Protein AF-A0A3B1B598-F1 (afdb_monomer_lite)

Foldseek 3Di:
DDDDDDDDDPVVPVVVVVVVVVVVVVVVVVVVVVVVVVVVVVVVVPDDDDQDQDDDPVLLPDDLVRLVVVLVVLVVQLDDPDDPQCPDPLSVVLVVVCVVDVVSVVVNVVVVVVVVVSVVSNSVSVSSSVNSVVSSVVVVVVPD

pLDDT: mean 78.53, std 14.31, range [37.19, 95.75]

Structure (mmCIF, N/CA/C/O backbone):
data_AF-A0A3B1B598-F1
#
_entry.id   AF-A0A3B1B598-F1
#
loop_
_atom_site.group_PDB
_atom_site.id
_atom_site.type_symbol
_atom_site.label_atom_id
_atom_site.label_alt_id
_atom_site.label_comp_id
_atom_site.label_asym_id
_atom_site.label_entity_id
_atom_site.label_seq_id
_atom_site.pdbx_PDB_ins_code
_atom_site.Cartn_x
_atom_site.Cartn_y
_atom_site.Cartn_z
_atom_site.occupancy
_atom_site.B_iso_or_equiv
_atom_site.auth_seq_id
_atom_site.auth_comp_id
_atom_site.auth_asym_id
_atom_site.auth_atom_id
_atom_site.pdbx_PDB_model_num
ATOM 1 N N . MET A 1 1 ? 48.169 8.056 63.807 1.00 37.19 1 MET A N 1
ATOM 2 C CA . MET A 1 1 ? 47.099 8.113 62.787 1.00 37.19 1 MET A CA 1
ATOM 3 C C . MET A 1 1 ? 47.224 9.439 62.049 1.00 37.19 1 MET A C 1
ATOM 5 O O . MET A 1 1 ? 47.013 10.470 62.668 1.00 37.19 1 MET A O 1
ATOM 9 N N . ILE A 1 2 ? 47.673 9.434 60.790 1.00 39.16 2 ILE A N 1
ATOM 10 C CA . ILE A 1 2 ? 47.915 10.657 60.002 1.00 39.16 2 ILE A CA 1
ATOM 11 C C . ILE A 1 2 ? 46.799 10.778 58.962 1.00 39.16 2 ILE A C 1
ATOM 13 O O . ILE A 1 2 ? 46.698 9.948 58.063 1.00 39.16 2 ILE A O 1
ATOM 17 N N . SER A 1 3 ? 45.962 11.804 59.116 1.00 40.34 3 SER A N 1
ATOM 18 C CA . SER A 1 3 ? 44.937 12.210 58.152 1.00 40.34 3 SER A CA 1
ATOM 19 C C . SER A 1 3 ? 45.586 13.035 57.038 1.00 40.34 3 SER A C 1
ATOM 21 O O . SER A 1 3 ? 46.303 13.995 57.326 1.00 40.34 3 SER A O 1
ATOM 23 N N . LYS A 1 4 ? 45.360 12.669 55.771 1.00 46.03 4 LYS A N 1
ATOM 24 C CA . LYS A 1 4 ? 45.721 13.490 54.608 1.00 46.03 4 LYS A CA 1
ATOM 25 C C . LYS A 1 4 ? 44.446 13.940 53.906 1.00 46.03 4 LYS A C 1
ATOM 27 O O . LYS A 1 4 ? 43.698 13.123 53.381 1.00 46.03 4 LYS A O 1
ATOM 32 N N . THR A 1 5 ? 44.225 15.247 53.891 1.00 50.88 5 THR A N 1
ATOM 33 C CA . THR A 1 5 ? 43.180 15.913 53.116 1.00 50.88 5 THR A CA 1
ATOM 34 C C . THR A 1 5 ? 43.671 16.154 51.688 1.00 50.88 5 THR A C 1
ATOM 36 O O . THR A 1 5 ? 44.713 16.770 51.465 1.00 50.88 5 THR A O 1
ATOM 39 N N . VAL A 1 6 ? 42.919 15.653 50.707 1.00 53.41 6 VAL A N 1
ATOM 40 C CA . VAL A 1 6 ? 43.158 15.876 49.274 1.00 53.41 6 VAL A CA 1
ATOM 41 C C . VAL A 1 6 ? 42.349 17.098 48.839 1.00 53.41 6 VAL A C 1
ATOM 43 O O . VAL A 1 6 ? 41.123 17.091 48.910 1.00 53.41 6 VAL A O 1
ATOM 46 N N . LYS A 1 7 ? 43.031 18.163 48.403 1.00 48.75 7 LYS A N 1
ATOM 47 C CA . LYS A 1 7 ? 42.406 19.323 47.751 1.00 48.75 7 LYS A CA 1
ATOM 48 C C . LYS A 1 7 ? 42.215 19.005 46.267 1.00 48.75 7 LYS A C 1
ATOM 50 O O . LYS A 1 7 ? 43.194 18.927 45.530 1.00 48.75 7 LYS A O 1
ATOM 55 N N . ILE A 1 8 ? 40.969 18.823 45.838 1.00 55.75 8 ILE A N 1
ATOM 56 C CA . ILE A 1 8 ? 40.613 18.662 44.423 1.00 55.75 8 ILE A CA 1
ATOM 57 C C . ILE A 1 8 ? 40.487 20.061 43.806 1.00 55.75 8 ILE A C 1
ATOM 59 O O . ILE A 1 8 ? 39.700 20.888 44.264 1.00 55.75 8 ILE A O 1
ATOM 63 N N . SER A 1 9 ? 41.317 20.334 42.798 1.00 44.34 9 SER A N 1
ATOM 64 C CA . SER A 1 9 ? 41.372 21.606 42.075 1.00 44.34 9 SER A CA 1
ATOM 65 C C . SER A 1 9 ? 40.139 21.785 41.185 1.00 44.34 9 SER A C 1
ATOM 67 O O . SER A 1 9 ? 39.934 21.035 40.233 1.00 44.34 9 SER A O 1
ATOM 69 N N . VAL A 1 10 ? 39.336 22.809 41.480 1.00 54.94 10 VAL A N 1
ATOM 70 C CA . VAL A 1 10 ? 38.057 23.146 40.817 1.00 54.94 10 VAL A CA 1
ATOM 71 C C . VAL A 1 10 ? 38.240 23.621 39.362 1.00 54.94 10 VAL A C 1
ATOM 73 O O . VAL A 1 10 ? 37.299 23.617 38.574 1.00 54.94 10 VAL A O 1
ATOM 76 N N . THR A 1 11 ? 39.461 23.965 38.950 1.00 53.28 11 THR A N 1
ATOM 77 C CA . THR A 1 11 ? 39.759 24.494 37.607 1.00 53.28 11 THR A CA 1
ATOM 78 C C . THR A 1 11 ? 39.679 23.463 36.476 1.00 53.28 11 THR A C 1
ATOM 80 O O . THR A 1 11 ? 39.551 23.852 35.319 1.00 53.28 11 THR A O 1
ATOM 83 N N . GLY A 1 12 ? 39.691 22.159 36.777 1.00 45.94 12 GLY A N 1
ATOM 84 C CA . GLY A 1 12 ? 39.568 21.103 35.762 1.00 45.94 12 GLY A CA 1
ATOM 85 C C . GLY A 1 12 ? 38.143 20.877 35.239 1.00 45.94 12 GLY A C 1
ATOM 86 O O . GLY A 1 12 ? 37.970 20.303 34.168 1.00 45.94 12 GLY A O 1
ATOM 87 N N . LEU A 1 13 ? 37.115 21.338 35.962 1.00 51.06 13 LEU A N 1
ATOM 88 C CA . LEU A 1 13 ? 35.717 21.024 35.640 1.00 51.06 13 LEU A CA 1
ATOM 89 C C . LEU A 1 13 ? 35.106 21.967 34.584 1.00 51.06 13 LEU A C 1
ATOM 91 O O . LEU A 1 13 ? 34.120 21.618 33.942 1.00 51.06 13 LEU A O 1
ATOM 95 N N . ALA A 1 14 ? 35.705 23.142 34.363 1.00 49.12 14 ALA A N 1
ATOM 96 C CA . ALA A 1 14 ? 35.176 24.151 33.443 1.00 49.12 14 ALA A CA 1
ATOM 97 C C . ALA A 1 14 ? 35.463 23.847 31.959 1.00 49.12 14 ALA A C 1
ATOM 99 O O . ALA A 1 14 ? 34.634 24.154 31.105 1.00 49.12 14 ALA A O 1
ATOM 100 N N . LEU A 1 15 ? 36.588 23.197 31.631 1.00 51.94 15 LEU A N 1
ATOM 101 C CA . LEU A 1 15 ? 36.930 22.894 30.231 1.00 51.94 15 LEU A CA 1
ATOM 102 C C . LEU A 1 15 ? 36.096 21.755 29.622 1.00 51.94 15 LEU A C 1
ATOM 104 O O . LEU A 1 15 ? 35.919 21.726 28.408 1.00 51.94 15 LEU A O 1
ATOM 108 N N . CYS A 1 16 ? 35.527 20.857 30.434 1.00 53.12 16 CYS A N 1
ATOM 109 C CA . CYS A 1 16 ? 34.638 19.808 29.918 1.00 53.12 16 CYS A CA 1
ATOM 110 C C . CYS A 1 16 ? 33.245 20.334 29.530 1.00 53.12 16 CYS A C 1
ATOM 112 O O . CYS A 1 16 ? 32.594 19.744 28.673 1.00 53.12 16 CYS A O 1
ATOM 114 N N . LEU A 1 17 ? 32.785 21.445 30.119 1.00 53.03 17 LEU A N 1
ATOM 115 C CA . LEU A 1 17 ? 31.441 21.983 29.865 1.00 53.03 17 LEU A CA 1
ATOM 116 C C . LEU A 1 17 ? 31.344 22.797 28.564 1.00 53.03 17 LEU A C 1
ATOM 118 O O . LEU A 1 17 ? 30.263 22.907 27.998 1.00 53.03 17 LEU A O 1
ATOM 122 N N . ALA A 1 18 ? 32.452 23.342 28.053 1.00 54.03 18 ALA A N 1
ATOM 123 C CA . ALA A 1 18 ? 32.437 24.097 26.796 1.00 54.03 18 ALA A CA 1
ATOM 124 C C . ALA A 1 18 ? 32.311 23.185 25.558 1.00 54.03 18 ALA A C 1
ATOM 126 O O . ALA A 1 18 ? 31.650 23.549 24.586 1.00 54.03 18 ALA A O 1
ATOM 127 N N . GLY A 1 19 ? 32.898 21.982 25.602 1.00 53.84 19 GLY A N 1
ATOM 128 C CA . GLY A 1 19 ? 32.854 21.029 24.486 1.00 53.84 19 GLY A CA 1
ATOM 129 C C . GLY A 1 19 ? 31.482 20.380 24.268 1.00 53.84 19 GLY A C 1
ATOM 130 O O . GLY A 1 19 ? 31.132 20.046 23.137 1.00 53.84 19 GLY A O 1
ATOM 131 N N . THR A 1 20 ? 30.669 20.231 25.318 1.00 54.53 20 THR A N 1
ATOM 132 C CA . THR A 1 20 ? 29.335 19.615 25.207 1.00 54.53 20 THR A CA 1
ATOM 133 C C . THR A 1 20 ? 28.300 20.545 24.573 1.00 54.53 20 THR A C 1
ATOM 135 O O . THR A 1 20 ? 27.388 20.064 23.902 1.00 54.53 20 THR A O 1
ATOM 138 N N . LEU A 1 21 ? 28.448 21.866 24.718 1.00 54.34 21 LEU A N 1
ATOM 139 C CA . LEU A 1 21 ? 27.510 22.835 24.141 1.00 54.34 21 LEU A CA 1
ATOM 140 C C . LEU A 1 21 ? 27.602 22.884 22.608 1.00 54.34 21 LEU A C 1
ATOM 142 O O . LEU A 1 21 ? 26.575 22.875 2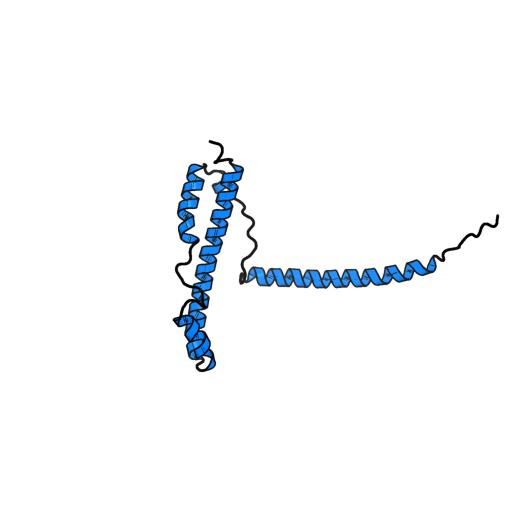1.934 1.00 54.34 21 LEU A O 1
ATOM 146 N N . GLN A 1 22 ? 28.815 22.841 22.046 1.00 57.88 22 GLN A N 1
ATOM 147 C CA . GLN A 1 22 ? 29.005 22.807 20.588 1.00 57.88 22 GLN A CA 1
ATOM 148 C C . GLN A 1 22 ? 28.570 21.474 19.963 1.00 57.88 22 GLN A C 1
ATOM 150 O O . GLN A 1 22 ? 28.043 21.459 18.850 1.00 57.88 22 GLN A O 1
ATOM 155 N N . ALA A 1 23 ? 28.731 20.358 20.682 1.00 58.97 23 ALA A N 1
ATOM 156 C CA . ALA A 1 23 ? 28.235 19.061 20.230 1.00 58.97 23 ALA A CA 1
ATOM 157 C C . ALA A 1 23 ? 26.695 19.012 20.186 1.00 58.97 23 ALA A C 1
ATOM 159 O O . ALA A 1 23 ? 26.133 18.438 19.256 1.00 58.97 23 ALA A O 1
ATOM 160 N N . SER A 1 24 ? 26.015 19.649 21.147 1.00 65.62 24 SER A N 1
ATOM 161 C CA . SER A 1 24 ? 24.548 19.686 21.217 1.00 65.62 24 SER A CA 1
ATOM 162 C C . SER A 1 24 ? 23.908 20.508 20.097 1.00 65.62 24 SER A C 1
ATOM 164 O O . SER A 1 24 ? 22.851 20.137 19.598 1.00 65.62 24 SER A O 1
ATOM 166 N N . GLU A 1 25 ? 24.515 21.625 19.692 1.00 69.19 25 GLU A N 1
ATOM 167 C CA . GLU A 1 25 ? 23.962 22.460 18.615 1.00 69.19 25 GLU A CA 1
ATOM 168 C C . GLU A 1 25 ? 24.124 21.787 17.239 1.00 69.19 25 GLU A C 1
ATOM 170 O O . GLU A 1 25 ? 23.253 21.879 16.371 1.00 69.19 25 GLU A O 1
ATOM 175 N N . TYR A 1 26 ? 25.229 21.060 17.042 1.00 67.62 26 TYR A N 1
ATOM 176 C CA . TYR A 1 26 ? 25.4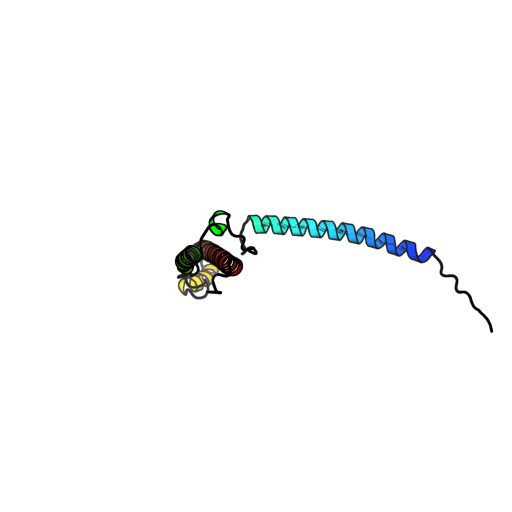78 20.320 15.807 1.00 67.62 26 TYR A CA 1
ATOM 177 C C . TYR A 1 26 ? 24.518 19.134 15.642 1.00 67.62 26 TYR A C 1
ATOM 179 O O . TYR A 1 26 ? 23.966 18.937 14.559 1.00 67.62 26 TYR A O 1
ATOM 187 N N . THR A 1 27 ? 24.252 18.375 16.710 1.00 72.56 27 THR A N 1
ATOM 188 C CA . THR A 1 27 ? 23.283 17.266 16.658 1.00 72.56 27 THR A CA 1
ATOM 189 C C . THR A 1 27 ? 21.862 17.761 16.394 1.00 72.56 27 THR A C 1
ATOM 191 O O . THR A 1 27 ? 21.117 17.113 15.657 1.00 72.56 27 THR A O 1
ATOM 194 N N . GLN A 1 28 ? 21.499 18.939 16.905 1.00 76.88 28 GLN A N 1
ATOM 195 C CA . GLN A 1 28 ? 20.197 19.551 16.643 1.00 76.88 28 GLN A CA 1
ATOM 196 C C . GLN A 1 28 ? 20.019 19.916 15.160 1.00 76.88 28 GLN A C 1
ATOM 198 O O . GLN A 1 28 ? 19.031 19.537 14.543 1.00 76.88 28 GLN A O 1
ATOM 203 N N . LYS A 1 29 ? 21.028 20.526 14.527 1.00 79.81 29 LYS A N 1
ATOM 204 C CA . LYS A 1 29 ? 20.963 20.848 13.087 1.00 79.81 29 LYS A CA 1
ATOM 205 C C . LYS A 1 29 ? 20.882 19.602 12.205 1.00 79.81 29 LYS A C 1
ATOM 207 O O . LYS A 1 29 ? 20.142 19.590 11.226 1.00 79.81 29 LYS A O 1
ATOM 212 N N . VAL A 1 30 ? 21.626 18.546 12.540 1.00 81.50 30 VAL A N 1
ATOM 213 C CA . VAL A 1 30 ? 21.586 17.287 11.777 1.00 81.50 30 VAL A CA 1
ATOM 214 C C . VAL A 1 30 ? 20.227 16.596 11.923 1.00 81.50 30 VAL A C 1
ATOM 216 O O . VAL A 1 30 ? 19.706 16.061 10.944 1.00 81.50 30 VAL A O 1
ATOM 219 N N . THR A 1 31 ? 19.627 16.633 13.116 1.00 83.56 31 THR A N 1
ATOM 220 C CA . THR A 1 31 ? 18.288 16.064 13.337 1.00 83.56 31 THR A CA 1
ATOM 221 C C . THR A 1 31 ? 17.203 16.842 12.601 1.00 83.56 31 THR A C 1
ATOM 223 O O . THR A 1 31 ? 16.384 16.208 11.942 1.00 83.56 31 THR A O 1
ATOM 226 N N . ASP A 1 32 ? 17.243 18.174 12.591 1.00 86.62 32 ASP A N 1
ATOM 227 C CA . ASP A 1 32 ? 16.285 18.988 11.830 1.00 86.62 32 ASP A CA 1
ATOM 228 C C . ASP A 1 32 ? 16.370 18.721 10.318 1.00 86.62 32 ASP A C 1
ATOM 230 O O . ASP A 1 32 ? 15.345 18.541 9.657 1.00 86.62 32 ASP A O 1
ATOM 234 N N . VAL A 1 33 ? 17.585 18.599 9.767 1.00 85.88 33 VAL A N 1
ATOM 235 C CA . VAL A 1 33 ? 17.788 18.240 8.351 1.00 85.88 33 VAL A CA 1
ATOM 236 C C . VAL A 1 33 ? 17.239 16.844 8.048 1.00 85.88 33 VAL A C 1
ATOM 238 O O . VAL A 1 33 ? 16.587 16.657 7.021 1.00 85.88 33 VAL A O 1
ATOM 241 N N . LEU A 1 34 ? 17.454 15.867 8.934 1.00 84.88 34 LEU A N 1
ATOM 242 C CA . LEU A 1 34 ? 16.908 14.515 8.777 1.00 84.88 34 LEU A CA 1
ATOM 243 C C . LEU A 1 34 ? 15.378 14.492 8.859 1.00 84.88 34 LEU A C 1
ATOM 245 O O . LEU A 1 34 ? 14.740 13.810 8.061 1.00 84.88 34 LEU A O 1
ATOM 249 N N . VAL A 1 35 ? 14.781 15.249 9.782 1.00 86.88 35 VAL A N 1
ATOM 250 C CA . VAL A 1 35 ? 13.321 15.371 9.911 1.00 86.88 35 VAL A CA 1
ATOM 251 C C . VAL A 1 35 ? 12.730 16.009 8.657 1.00 86.88 35 VAL A C 1
ATOM 253 O O . VAL A 1 35 ? 11.736 15.513 8.128 1.00 86.88 35 VAL A O 1
ATOM 256 N N . GLN A 1 36 ? 13.364 17.057 8.129 1.00 86.75 36 GLN A N 1
ATOM 257 C CA . GLN A 1 36 ? 12.906 17.721 6.914 1.00 86.75 36 GLN A CA 1
ATOM 258 C C . GLN A 1 36 ? 13.081 16.840 5.669 1.00 86.75 36 GLN A C 1
ATOM 260 O O . GLN A 1 36 ? 12.176 16.782 4.841 1.00 86.75 36 GLN A O 1
ATOM 265 N N . ALA A 1 37 ? 14.189 16.101 5.560 1.00 81.06 37 ALA A N 1
ATOM 266 C CA . ALA A 1 37 ? 14.406 15.130 4.488 1.00 81.06 37 ALA A CA 1
ATOM 267 C C . ALA A 1 37 ? 13.414 13.957 4.556 1.00 81.06 37 ALA A C 1
ATOM 269 O O . ALA A 1 37 ? 12.923 13.501 3.526 1.00 81.06 37 ALA A O 1
ATOM 270 N N . LYS A 1 38 ? 13.065 13.484 5.759 1.00 84.00 38 LYS A N 1
ATOM 271 C CA . LYS A 1 38 ? 12.009 12.481 5.919 1.00 84.00 38 LYS A CA 1
ATOM 272 C C . LYS A 1 38 ? 10.659 13.046 5.479 1.00 84.00 38 LYS A C 1
ATOM 274 O O . LYS A 1 38 ? 9.964 12.394 4.714 1.00 84.00 38 LYS A O 1
ATOM 279 N N . ALA A 1 39 ? 10.313 14.262 5.901 1.00 79.88 39 ALA A N 1
ATOM 280 C CA . ALA A 1 39 ? 9.044 14.891 5.544 1.00 79.88 39 ALA A CA 1
ATOM 281 C C . ALA A 1 39 ? 8.888 15.087 4.027 1.00 79.88 39 ALA A C 1
ATOM 283 O O . ALA A 1 39 ? 7.800 14.878 3.496 1.00 79.88 39 ALA A O 1
ATOM 284 N N . THR A 1 40 ? 9.960 15.443 3.310 1.00 79.38 40 THR A N 1
ATOM 285 C CA . THR A 1 40 ? 9.914 15.548 1.845 1.00 79.38 40 THR A CA 1
ATOM 286 C C . THR A 1 40 ? 9.771 14.184 1.177 1.00 79.38 40 THR A C 1
ATOM 288 O O . THR A 1 40 ? 8.966 14.054 0.262 1.00 79.38 40 THR A O 1
ATOM 291 N N . VAL A 1 41 ? 10.481 13.153 1.643 1.00 76.19 41 VAL A N 1
ATOM 292 C CA . VAL A 1 41 ? 10.341 11.781 1.117 1.00 76.19 41 VAL A CA 1
ATOM 293 C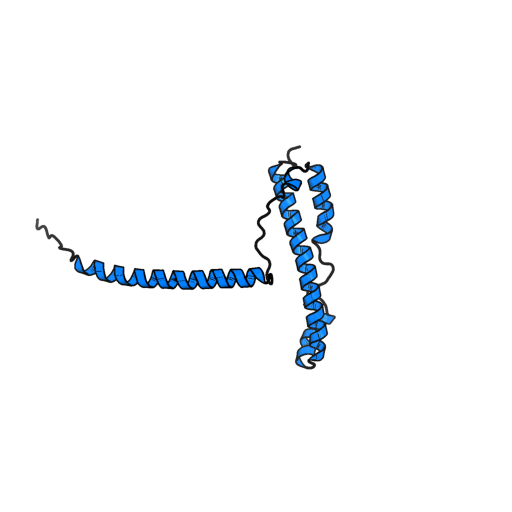 C . VAL A 1 41 ? 8.948 11.210 1.399 1.00 76.19 41 VAL A C 1
ATOM 295 O O . VAL A 1 41 ? 8.339 10.616 0.509 1.00 76.19 41 VAL A O 1
ATOM 298 N N . ASP A 1 42 ? 8.416 11.434 2.600 1.00 75.75 42 ASP A N 1
ATOM 299 C CA . ASP A 1 42 ? 7.064 11.029 2.984 1.00 75.75 42 ASP A CA 1
ATOM 300 C C . ASP A 1 42 ? 6.009 11.737 2.123 1.00 75.75 42 ASP A C 1
ATOM 302 O O . ASP A 1 42 ? 5.052 11.101 1.690 1.00 75.75 42 ASP A O 1
ATOM 306 N N . ALA A 1 43 ? 6.205 13.027 1.822 1.00 71.88 43 ALA A N 1
ATOM 307 C CA . ALA A 1 43 ? 5.308 13.800 0.965 1.00 71.88 43 ALA A CA 1
ATOM 308 C C . ALA A 1 43 ? 5.274 13.294 -0.487 1.00 71.88 43 ALA A C 1
ATOM 310 O O . ALA A 1 43 ? 4.259 13.455 -1.160 1.00 71.88 43 ALA A O 1
ATOM 311 N N . ILE A 1 44 ? 6.357 12.674 -0.968 1.00 73.06 44 ILE A N 1
ATOM 312 C CA . ILE A 1 44 ? 6.401 12.055 -2.302 1.00 73.06 44 ILE A CA 1
ATOM 313 C C . ILE A 1 44 ? 5.756 10.654 -2.276 1.00 73.06 44 ILE A C 1
ATOM 315 O O . ILE A 1 44 ? 5.393 10.126 -3.322 1.00 73.06 44 ILE A O 1
ATOM 319 N N . GLY A 1 45 ? 5.563 10.049 -1.096 1.00 66.88 45 GLY A N 1
ATOM 320 C CA . GLY A 1 45 ? 4.803 8.803 -0.949 1.00 66.88 45 GLY A CA 1
ATOM 321 C C . GLY A 1 45 ? 5.453 7.584 -1.610 1.00 66.88 45 GLY A C 1
ATOM 322 O O . GLY A 1 45 ? 4.759 6.635 -1.957 1.00 66.88 45 GLY A O 1
ATOM 323 N N . ILE A 1 46 ? 6.778 7.604 -1.799 1.00 68.75 46 ILE A N 1
ATOM 324 C CA . ILE A 1 46 ? 7.507 6.531 -2.503 1.00 68.75 46 ILE A CA 1
ATOM 325 C C . ILE A 1 46 ? 7.509 5.228 -1.690 1.00 68.75 46 ILE A C 1
ATOM 327 O O . ILE A 1 46 ? 7.506 4.138 -2.253 1.00 68.75 46 ILE A O 1
ATOM 331 N N . TYR A 1 47 ? 7.513 5.338 -0.361 1.00 72.94 47 TYR A N 1
ATOM 332 C CA . TYR A 1 47 ? 7.591 4.202 0.554 1.00 72.94 47 TYR A CA 1
ATOM 333 C C . TYR A 1 47 ? 6.335 4.088 1.412 1.00 72.94 47 TYR A C 1
ATOM 335 O O . TYR A 1 47 ? 5.722 5.100 1.769 1.00 72.94 47 TYR A O 1
ATOM 343 N N . ARG A 1 48 ? 6.002 2.849 1.803 1.00 74.56 48 ARG A N 1
ATOM 344 C CA . ARG A 1 48 ? 4.933 2.575 2.769 1.00 74.56 48 ARG A CA 1
ATOM 345 C C . ARG A 1 48 ? 5.207 3.349 4.056 1.00 74.56 48 ARG A C 1
ATOM 347 O O . ARG A 1 48 ? 6.254 3.182 4.683 1.00 74.56 48 ARG A O 1
ATOM 354 N N . GLN A 1 49 ? 4.250 4.180 4.445 1.00 76.94 49 GLN A N 1
ATOM 355 C CA . GLN A 1 49 ? 4.294 4.879 5.720 1.00 76.94 49 GLN A CA 1
ATOM 356 C C . GLN A 1 49 ? 3.754 3.974 6.831 1.00 76.94 49 GLN A C 1
ATOM 358 O O . GLN A 1 49 ? 2.870 3.155 6.573 1.00 76.94 49 GLN A O 1
ATOM 363 N N . PRO A 1 50 ? 4.245 4.114 8.073 1.00 75.12 50 PRO A N 1
ATOM 364 C CA . PRO A 1 50 ? 3.628 3.452 9.210 1.00 75.12 50 PRO A CA 1
ATOM 365 C C . PRO A 1 50 ? 2.178 3.927 9.352 1.00 75.12 50 PRO A C 1
ATOM 367 O O . PRO A 1 50 ? 1.928 5.100 9.637 1.00 75.12 50 PRO A O 1
ATOM 370 N N . HIS A 1 51 ? 1.221 3.020 9.165 1.00 78.81 51 HIS A N 1
ATOM 371 C CA . HIS A 1 51 ? -0.187 3.304 9.409 1.00 78.81 51 HIS A CA 1
ATOM 372 C C . HIS A 1 51 ? -0.506 3.079 10.883 1.00 78.81 51 HIS A C 1
ATOM 374 O O . HIS A 1 51 ? -0.206 2.030 11.451 1.00 78.81 51 HIS A O 1
ATOM 380 N N . VAL A 1 52 ? -1.123 4.072 11.524 1.00 79.50 52 VAL A N 1
ATOM 381 C CA . VAL A 1 52 ? -1.685 3.898 12.865 1.00 79.50 52 VAL A CA 1
ATOM 382 C C . VAL A 1 52 ? -3.189 3.712 12.692 1.00 79.50 52 VAL A C 1
ATOM 384 O O . VAL A 1 52 ? -3.879 4.704 12.437 1.00 79.50 52 VAL A O 1
ATOM 387 N N . PRO A 1 53 ? -3.722 2.485 12.850 1.00 76.06 53 PRO A N 1
ATOM 388 C CA . PRO A 1 53 ? -5.135 2.214 12.636 1.00 76.06 53 PRO A CA 1
ATOM 389 C C . PRO A 1 53 ? -5.971 3.046 13.604 1.00 76.06 53 PRO A C 1
ATOM 391 O O . PRO A 1 53 ? -5.991 2.794 14.814 1.00 76.06 53 PRO A O 1
ATOM 394 N N . ARG A 1 54 ? -6.639 4.065 13.061 1.00 78.19 54 ARG A N 1
ATOM 395 C CA . ARG A 1 54 ? -7.577 4.938 13.765 1.00 78.19 54 ARG A CA 1
ATOM 396 C C . ARG A 1 54 ? -8.909 4.856 13.034 1.00 78.19 54 ARG A C 1
ATOM 398 O O . ARG A 1 54 ? -9.008 5.262 11.881 1.00 78.19 54 ARG A O 1
ATOM 405 N N . GLY A 1 55 ? -9.921 4.319 13.711 1.00 76.81 55 GLY A N 1
ATOM 406 C CA . GLY A 1 55 ? -11.272 4.237 13.162 1.00 76.81 55 GLY A CA 1
ATOM 407 C C . GLY A 1 55 ? -11.833 5.623 12.865 1.00 76.81 55 GLY A C 1
ATOM 408 O O . GLY A 1 55 ? -11.697 6.538 13.684 1.00 76.81 55 GLY A O 1
ATOM 409 N N . ALA A 1 56 ? -12.486 5.783 11.713 1.00 83.81 56 ALA A N 1
ATOM 410 C CA . ALA A 1 56 ? -13.260 6.987 11.452 1.00 83.81 56 ALA A CA 1
ATOM 411 C C . ALA A 1 56 ? -14.457 7.045 12.416 1.00 83.81 56 ALA A C 1
ATOM 413 O O . ALA A 1 56 ? -14.936 6.017 12.900 1.00 83.81 56 ALA A O 1
ATOM 414 N N . ALA A 1 57 ? -15.001 8.241 12.662 1.00 82.69 57 ALA A N 1
ATOM 415 C CA . ALA A 1 57 ? -16.195 8.398 13.501 1.00 82.69 57 ALA A CA 1
ATOM 416 C C . ALA A 1 57 ? -17.367 7.515 13.021 1.00 82.69 57 ALA A C 1
ATOM 418 O O . ALA A 1 57 ? -18.083 6.936 13.836 1.00 82.69 57 ALA A O 1
ATOM 419 N N . ALA A 1 58 ? -17.498 7.343 11.702 1.00 86.00 58 ALA A N 1
ATOM 420 C CA . ALA A 1 58 ? -18.480 6.453 11.090 1.00 86.00 58 ALA A CA 1
ATOM 421 C C . ALA A 1 58 ? -18.254 4.970 11.442 1.00 86.00 58 ALA A C 1
ATOM 423 O O . ALA A 1 58 ? -19.216 4.235 11.637 1.00 86.00 58 ALA A O 1
ATOM 424 N N . ASP A 1 59 ? -17.005 4.522 11.576 1.00 88.88 59 ASP A N 1
ATOM 425 C CA . ASP A 1 59 ? -16.685 3.122 11.889 1.00 88.88 59 ASP A CA 1
ATOM 426 C C . ASP A 1 59 ? -16.932 2.798 13.360 1.00 88.88 59 ASP A C 1
ATOM 428 O O . ASP A 1 59 ? -17.369 1.701 13.722 1.00 88.88 59 ASP A O 1
ATOM 432 N N . ASN A 1 60 ? -16.728 3.795 14.219 1.00 88.81 60 ASN A N 1
ATOM 433 C CA . ASN A 1 60 ? -17.054 3.695 15.634 1.00 88.81 60 ASN A CA 1
ATOM 434 C C . ASN A 1 60 ? -18.564 3.532 15.862 1.00 88.81 60 ASN A C 1
ATOM 436 O O . ASN A 1 60 ? -18.951 2.889 16.836 1.00 88.81 60 ASN A O 1
ATOM 440 N N . ALA A 1 61 ? -19.415 4.011 14.948 1.00 91.81 61 ALA A N 1
ATOM 441 C CA . ALA A 1 61 ? -20.866 3.831 15.022 1.00 91.81 61 ALA A CA 1
ATOM 442 C C . ALA A 1 61 ? -21.356 2.445 14.546 1.00 91.81 61 ALA A C 1
ATOM 444 O O . ALA A 1 61 ? -22.454 2.036 14.918 1.00 91.81 61 ALA A O 1
ATOM 445 N N . LYS A 1 62 ? -20.556 1.701 13.767 1.00 92.44 62 LYS A N 1
ATOM 446 C CA . LYS A 1 62 ? -20.961 0.407 13.180 1.00 92.44 62 LYS A CA 1
ATOM 447 C C . LYS A 1 62 ? -21.145 -0.686 14.232 1.00 92.44 62 LYS A C 1
ATOM 449 O O . LYS A 1 62 ? -20.383 -0.768 15.198 1.00 92.44 62 LYS A O 1
ATOM 454 N N . ASN A 1 63 ? -22.115 -1.577 14.044 1.00 93.25 63 ASN A N 1
ATOM 455 C CA . ASN A 1 63 ? -22.242 -2.768 14.894 1.00 93.25 63 ASN A CA 1
ATOM 456 C C . ASN A 1 63 ? -21.231 -3.868 14.494 1.00 93.25 63 ASN A C 1
ATOM 458 O O . ASN A 1 63 ? -20.614 -3.813 13.432 1.00 93.25 63 ASN A O 1
ATOM 462 N N . CYS A 1 64 ? -21.050 -4.891 15.341 1.00 93.38 64 CYS A N 1
ATOM 463 C CA . CYS A 1 64 ? -20.095 -5.981 15.075 1.00 93.38 64 CYS A CA 1
ATOM 464 C C . CYS A 1 64 ? -20.351 -6.707 13.743 1.00 93.38 64 CYS A C 1
ATOM 466 O O . CYS A 1 64 ? -19.411 -7.168 13.104 1.00 93.38 64 CYS A O 1
ATOM 468 N N . ARG A 1 65 ? -21.617 -6.803 13.318 1.00 93.56 65 ARG A N 1
ATOM 469 C CA . ARG A 1 65 ? -22.000 -7.472 12.072 1.00 93.56 65 ARG A CA 1
ATOM 470 C C . ARG A 1 65 ? -21.648 -6.623 10.848 1.00 93.56 65 ARG A C 1
ATOM 472 O O . ARG A 1 65 ? -21.141 -7.151 9.872 1.00 93.56 65 ARG A O 1
ATOM 479 N N . GLU A 1 66 ? -21.886 -5.319 10.910 1.00 94.50 66 GLU A N 1
ATOM 480 C CA . GLU A 1 66 ? -21.498 -4.358 9.872 1.00 94.50 66 GLU A CA 1
ATOM 481 C C . GLU A 1 66 ? -19.982 -4.287 9.705 1.00 94.50 66 GLU A C 1
ATOM 483 O O . GLU A 1 66 ? -19.501 -4.303 8.577 1.00 94.50 66 GLU A O 1
ATOM 488 N N . LEU A 1 67 ? -19.232 -4.279 10.814 1.00 93.38 67 LEU A N 1
ATOM 489 C CA . LEU A 1 67 ? -17.767 -4.331 10.782 1.00 93.38 67 LEU A CA 1
ATOM 490 C C . LEU A 1 67 ? -17.260 -5.601 10.087 1.00 93.38 67 LEU A C 1
ATOM 492 O O . LEU A 1 67 ? -16.326 -5.538 9.291 1.00 93.38 67 LEU A O 1
ATOM 496 N N . GLU A 1 68 ? -17.883 -6.748 10.366 1.00 94.12 68 GLU A N 1
ATOM 497 C CA . GLU A 1 68 ? -17.533 -8.018 9.729 1.00 94.12 68 GLU A CA 1
ATOM 498 C C . GLU A 1 68 ? -17.845 -8.011 8.226 1.00 94.12 68 GLU A C 1
ATOM 500 O O . GLU A 1 68 ? -16.990 -8.385 7.426 1.00 94.12 68 GLU A O 1
ATOM 505 N N . TYR A 1 69 ? -19.030 -7.537 7.829 1.00 95.56 69 TYR A N 1
ATOM 506 C CA . TYR A 1 69 ? -19.400 -7.431 6.414 1.00 95.56 69 TYR A CA 1
ATOM 507 C C . TYR A 1 69 ? -18.454 -6.520 5.639 1.00 95.56 69 TYR A C 1
ATOM 509 O O . TYR A 1 69 ? -18.025 -6.851 4.535 1.00 95.56 69 TYR A O 1
ATOM 517 N N . GLU A 1 70 ? -18.099 -5.380 6.220 1.00 94.38 70 GLU A N 1
ATOM 518 C CA . GLU A 1 70 ? -17.176 -4.455 5.586 1.00 94.38 70 GLU A CA 1
ATOM 519 C C . GLU A 1 70 ? -15.771 -5.051 5.466 1.00 94.38 70 GLU A C 1
ATOM 521 O O . GLU A 1 70 ? -15.148 -4.950 4.407 1.00 94.38 70 GLU A O 1
ATOM 526 N N . MET A 1 71 ? -15.294 -5.738 6.507 1.00 93.94 71 MET A N 1
ATOM 527 C CA . MET A 1 71 ? -14.023 -6.457 6.457 1.00 93.94 71 MET A CA 1
ATOM 528 C C . MET A 1 71 ? -14.040 -7.492 5.327 1.00 93.94 71 MET A C 1
ATOM 530 O O . MET A 1 71 ? -13.134 -7.489 4.499 1.00 93.94 71 MET A O 1
ATOM 534 N N . GLN A 1 72 ? -15.096 -8.302 5.219 1.00 95.06 72 GLN A N 1
ATOM 535 C CA . GLN A 1 72 ? -15.251 -9.286 4.142 1.00 95.06 72 GLN A CA 1
ATOM 536 C C . GLN A 1 72 ? -15.294 -8.646 2.751 1.00 95.06 72 GLN A C 1
ATOM 538 O O . GLN A 1 72 ? -14.696 -9.182 1.825 1.00 95.06 72 GLN A O 1
ATOM 543 N N . SER A 1 73 ? -15.932 -7.482 2.599 1.00 95.75 73 SER A N 1
ATOM 544 C CA . SER A 1 73 ? -15.925 -6.748 1.325 1.00 95.75 73 SER A CA 1
ATOM 545 C C . SER A 1 73 ? -14.568 -6.127 0.979 1.00 95.75 73 SER A C 1
ATOM 547 O O . SER A 1 73 ? -14.284 -5.896 -0.193 1.00 95.75 73 SER A O 1
ATOM 549 N N . THR A 1 74 ? -13.719 -5.870 1.980 1.00 93.88 74 THR A N 1
ATOM 550 C CA . THR A 1 74 ? -12.407 -5.234 1.786 1.00 93.88 74 THR A CA 1
ATOM 551 C C . THR A 1 74 ? -11.308 -6.260 1.504 1.00 93.88 74 THR A C 1
ATOM 553 O O . THR A 1 74 ? -10.387 -5.963 0.751 1.00 93.88 74 THR A O 1
ATOM 556 N N . VAL A 1 75 ? -11.410 -7.477 2.052 1.00 93.12 75 VAL A N 1
ATOM 557 C CA . VAL A 1 75 ? -10.409 -8.554 1.898 1.00 93.12 75 VAL A CA 1
ATOM 558 C C . VAL A 1 75 ? -10.035 -8.856 0.437 1.00 93.12 75 VAL A C 1
ATOM 560 O O . VAL A 1 75 ? -8.850 -8.990 0.163 1.00 93.12 75 VAL A O 1
ATOM 563 N N . PRO A 1 76 ? -10.953 -8.912 -0.545 1.00 93.25 76 PRO A N 1
ATOM 564 C CA . PRO A 1 76 ? -10.559 -9.131 -1.939 1.00 93.25 76 PRO A CA 1
ATOM 565 C C . PRO A 1 76 ? -9.591 -8.072 -2.487 1.00 93.25 76 PRO A C 1
ATOM 567 O O . PRO A 1 76 ? -8.795 -8.375 -3.370 1.00 93.25 76 PRO A O 1
ATOM 570 N N . ASN A 1 77 ? -9.625 -6.850 -1.948 1.00 92.12 77 ASN A N 1
ATOM 571 C CA . ASN A 1 77 ? -8.754 -5.757 -2.377 1.00 92.12 77 ASN A CA 1
ATOM 572 C C . ASN A 1 77 ? -7.347 -5.832 -1.764 1.00 92.12 77 ASN A C 1
ATOM 574 O O . ASN A 1 77 ? -6.470 -5.095 -2.209 1.00 92.12 77 ASN A O 1
ATOM 578 N N . THR A 1 78 ? -7.113 -6.703 -0.772 1.00 91.56 78 THR A N 1
ATOM 579 C CA . THR A 1 78 ? -5.786 -6.900 -0.159 1.00 91.56 78 THR A CA 1
ATOM 580 C C . THR A 1 78 ? -4.895 -7.847 -0.957 1.00 91.56 78 THR A C 1
ATOM 582 O O . THR A 1 78 ? -3.765 -8.096 -0.559 1.00 91.56 78 THR A O 1
ATOM 585 N N . TYR A 1 79 ? -5.389 -8.421 -2.054 1.00 88.56 79 TYR A N 1
ATOM 586 C CA . TYR A 1 79 ? -4.616 -9.329 -2.893 1.00 88.56 79 TYR A CA 1
ATOM 587 C C . TYR A 1 79 ? -4.215 -8.641 -4.201 1.00 88.56 79 TYR A C 1
ATOM 589 O O . TYR A 1 79 ? -5.015 -7.944 -4.832 1.00 88.56 79 TYR A O 1
ATOM 597 N N . SER A 1 80 ? -2.963 -8.852 -4.612 1.00 85.62 80 SER A N 1
ATOM 598 C CA . SER A 1 80 ? -2.510 -8.550 -5.968 1.00 85.62 80 SER A CA 1
ATOM 599 C C . SER A 1 80 ? -2.714 -9.779 -6.851 1.00 85.62 80 SER A C 1
ATOM 601 O O . SER A 1 80 ? -2.369 -10.892 -6.456 1.00 85.62 80 SER A O 1
ATOM 603 N N . TYR A 1 81 ? -3.280 -9.582 -8.041 1.00 81.88 81 TYR A N 1
ATOM 604 C CA . TYR A 1 81 ? -3.353 -10.626 -9.071 1.00 81.88 81 TYR A CA 1
ATOM 605 C C . TYR A 1 81 ? -2.122 -10.621 -9.979 1.00 81.88 81 TYR A C 1
ATOM 607 O O . TYR A 1 81 ? -1.927 -11.555 -10.757 1.00 81.88 81 TYR A O 1
ATOM 615 N N . LYS A 1 82 ? -1.312 -9.562 -9.904 1.00 82.38 82 LYS A N 1
ATOM 616 C CA . LYS A 1 82 ? -0.109 -9.410 -10.702 1.00 82.38 82 LYS A CA 1
ATOM 617 C C . LYS A 1 82 ? 1.070 -10.063 -9.974 1.00 82.38 82 LYS A C 1
ATOM 619 O O . LYS A 1 82 ? 1.232 -9.817 -8.777 1.00 82.38 82 LYS A O 1
ATOM 624 N N . PRO A 1 83 ? 1.876 -10.880 -10.670 1.00 81.62 83 PRO A N 1
ATOM 625 C CA . PRO A 1 83 ? 3.143 -11.359 -10.131 1.00 81.62 83 PRO A CA 1
ATOM 626 C C . PRO A 1 83 ? 4.099 -10.188 -9.870 1.00 81.62 83 PRO A C 1
ATOM 628 O O . PRO A 1 83 ? 4.030 -9.155 -10.544 1.00 81.62 83 PRO A O 1
ATOM 631 N N . ASP A 1 84 ? 5.005 -10.367 -8.913 1.00 79.12 84 ASP A N 1
ATOM 632 C CA . ASP A 1 84 ? 6.054 -9.389 -8.638 1.00 79.12 84 ASP A CA 1
ATOM 633 C C . ASP A 1 84 ? 6.949 -9.186 -9.871 1.00 79.12 84 ASP A C 1
ATOM 635 O O . ASP A 1 84 ? 7.064 -10.053 -10.743 1.00 79.12 84 ASP A O 1
ATOM 639 N N . LEU A 1 85 ? 7.632 -8.038 -9.926 1.00 74.88 85 LEU A N 1
ATOM 640 C CA . LEU A 1 85 ? 8.521 -7.633 -11.023 1.00 74.88 85 LEU A CA 1
ATOM 641 C C . LEU A 1 85 ? 9.485 -8.743 -11.495 1.00 74.88 85 LEU A C 1
ATOM 643 O O . LEU A 1 85 ? 9.793 -8.837 -12.684 1.00 74.88 85 LEU A O 1
ATOM 647 N N . TYR A 1 86 ? 9.982 -9.558 -10.562 1.00 71.12 86 TYR A N 1
ATOM 648 C CA . TYR A 1 86 ? 10.949 -10.629 -10.822 1.00 71.12 86 TYR A CA 1
ATOM 649 C C . TYR A 1 86 ? 10.306 -11.976 -11.177 1.00 71.12 86 TYR A C 1
ATOM 651 O O . TYR A 1 86 ? 10.985 -12.828 -11.749 1.00 71.12 86 TYR A O 1
ATOM 659 N N . ASP A 1 87 ? 9.021 -12.150 -10.871 1.00 82.75 87 ASP A N 1
ATOM 660 C CA . ASP A 1 87 ? 8.261 -13.370 -11.151 1.00 82.75 87 ASP A CA 1
ATOM 661 C C . ASP A 1 87 ? 7.559 -13.309 -12.518 1.00 82.75 87 ASP A C 1
ATOM 663 O O . ASP A 1 87 ? 7.183 -14.344 -13.072 1.00 82.75 87 ASP A O 1
ATOM 667 N N . ASP A 1 88 ? 7.412 -12.112 -13.100 1.00 81.62 88 ASP A N 1
ATOM 668 C CA . ASP A 1 88 ? 6.931 -11.937 -14.470 1.00 81.62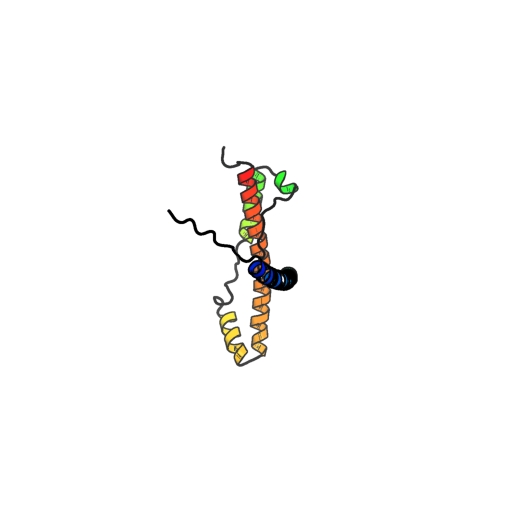 88 ASP A CA 1
ATOM 669 C C . ASP A 1 88 ? 8.076 -12.115 -15.496 1.00 81.62 88 ASP A C 1
ATOM 671 O O . ASP A 1 88 ? 8.993 -11.283 -15.567 1.00 81.62 88 ASP A O 1
ATOM 675 N N . PRO A 1 89 ? 8.030 -13.151 -16.360 1.00 82.25 89 PRO A N 1
ATOM 676 C CA . PRO A 1 89 ? 9.056 -13.370 -17.375 1.00 82.25 89 PRO A CA 1
ATOM 677 C C . PRO A 1 89 ? 9.174 -12.207 -18.370 1.00 82.25 89 PRO A C 1
ATOM 679 O O . PRO A 1 89 ? 10.274 -11.934 -18.853 1.00 82.25 89 PRO A O 1
ATOM 682 N N . ALA A 1 90 ? 8.085 -11.495 -18.678 1.00 80.44 90 ALA A N 1
ATOM 683 C CA . ALA A 1 90 ? 8.124 -10.368 -19.610 1.00 80.44 90 ALA A CA 1
ATOM 684 C C . ALA A 1 90 ? 8.912 -9.186 -19.025 1.00 80.44 90 ALA A C 1
ATOM 686 O O . ALA A 1 90 ? 9.741 -8.568 -19.702 1.00 80.44 90 ALA A O 1
ATOM 687 N N . MET A 1 91 ? 8.698 -8.912 -17.740 1.00 81.00 91 MET A N 1
ATOM 688 C CA . MET A 1 91 ? 9.354 -7.830 -17.009 1.00 81.00 91 MET A CA 1
ATOM 689 C C . MET A 1 91 ? 10.822 -8.157 -16.744 1.00 81.00 91 MET A C 1
ATOM 691 O O . MET A 1 91 ? 11.691 -7.326 -17.028 1.00 81.00 91 MET A O 1
ATOM 695 N N . GLY A 1 92 ? 11.117 -9.391 -16.328 1.00 80.06 92 GLY A N 1
ATOM 696 C CA . GLY A 1 92 ? 12.484 -9.881 -16.165 1.00 80.06 92 GLY A CA 1
ATOM 697 C C . GLY A 1 92 ? 13.309 -9.751 -17.450 1.00 80.06 92 GLY A C 1
ATOM 698 O O . GLY A 1 92 ? 14.431 -9.244 -17.417 1.00 80.06 92 GLY A O 1
ATOM 699 N N . VAL A 1 93 ? 12.744 -10.116 -18.608 1.00 82.31 93 VAL A N 1
ATOM 700 C CA . VAL A 1 93 ? 13.419 -9.943 -19.906 1.00 82.31 93 VAL A CA 1
ATOM 701 C C . VAL A 1 93 ? 13.612 -8.463 -20.242 1.00 82.31 93 VAL A C 1
ATOM 703 O O . VAL A 1 93 ? 14.700 -8.081 -20.672 1.00 82.31 93 VAL A O 1
ATOM 706 N N . SER A 1 94 ? 12.609 -7.608 -20.011 1.00 78.94 94 SER A N 1
ATOM 707 C CA . SER A 1 94 ? 12.716 -6.167 -20.293 1.00 78.94 94 SER A CA 1
ATOM 708 C C . SER A 1 94 ? 13.852 -5.486 -19.518 1.00 78.94 94 SER A C 1
ATOM 710 O O . SER A 1 94 ? 14.545 -4.632 -20.074 1.00 78.94 94 SER A O 1
ATOM 712 N N . PHE A 1 95 ? 14.108 -5.908 -18.275 1.00 80.44 95 PHE A N 1
ATOM 713 C CA . PHE A 1 95 ? 15.207 -5.394 -17.461 1.00 80.44 95 PHE A CA 1
ATOM 714 C C . PHE A 1 95 ? 16.573 -5.699 -18.090 1.00 80.44 95 PHE A C 1
ATOM 716 O O . PHE A 1 95 ? 17.420 -4.810 -18.202 1.00 80.44 95 PHE A O 1
ATOM 723 N N . TRP A 1 96 ? 16.774 -6.933 -18.561 1.00 79.69 96 TRP A N 1
ATOM 724 C CA . TRP A 1 96 ? 18.010 -7.330 -19.237 1.00 79.69 96 TRP A CA 1
ATOM 725 C C . TRP A 1 96 ? 18.152 -6.655 -20.600 1.00 79.69 96 TRP A C 1
ATOM 727 O O . TRP A 1 96 ? 19.195 -6.075 -20.897 1.00 79.69 96 TRP A O 1
ATOM 737 N N . VAL A 1 97 ? 17.096 -6.666 -21.415 1.00 82.00 97 VAL A N 1
ATOM 738 C CA . VAL A 1 97 ? 17.114 -6.085 -22.765 1.00 82.00 97 VAL A CA 1
ATOM 739 C C . VAL A 1 97 ? 17.313 -4.570 -22.721 1.00 82.00 97 VAL A C 1
ATOM 741 O O . VAL A 1 97 ? 17.992 -4.041 -23.597 1.00 82.00 97 VAL A O 1
ATOM 744 N N . ARG A 1 98 ? 16.848 -3.874 -21.672 1.00 79.81 98 ARG A N 1
ATOM 745 C CA . ARG A 1 98 ? 17.097 -2.437 -21.459 1.00 79.81 98 ARG A CA 1
ATOM 746 C C . ARG A 1 98 ? 18.583 -2.070 -21.482 1.00 79.81 98 ARG A C 1
ATOM 748 O O . ARG A 1 98 ? 18.923 -0.962 -21.889 1.00 79.81 98 ARG A O 1
ATOM 755 N N . THR A 1 99 ? 19.466 -2.972 -21.052 1.00 79.81 99 THR A N 1
ATOM 756 C CA . THR A 1 99 ? 20.919 -2.721 -21.066 1.00 79.81 99 THR A CA 1
ATOM 757 C C . THR A 1 99 ? 21.496 -2.637 -22.481 1.00 79.81 99 THR A C 1
ATOM 759 O O . THR A 1 99 ? 22.528 -2.001 -22.679 1.00 79.81 99 THR A O 1
ATOM 762 N N . ILE A 1 100 ? 20.814 -3.237 -23.462 1.00 84.25 100 ILE A N 1
ATOM 763 C CA . ILE A 1 100 ? 21.242 -3.327 -24.862 1.00 84.25 100 ILE A CA 1
ATOM 764 C C . ILE A 1 100 ? 20.407 -2.385 -25.747 1.00 84.25 100 ILE A C 1
ATOM 766 O O . ILE A 1 100 ? 20.946 -1.725 -26.631 1.00 84.25 100 ILE A O 1
ATOM 770 N N . TYR A 1 101 ? 19.102 -2.286 -25.483 1.00 78.56 101 TYR A N 1
ATOM 771 C CA . TYR A 1 101 ? 18.135 -1.489 -26.235 1.00 78.56 101 TYR A CA 1
ATOM 772 C C . TYR A 1 101 ? 17.357 -0.564 -25.297 1.00 78.56 101 TYR A C 1
ATOM 774 O O . TYR A 1 101 ? 16.523 -1.009 -24.508 1.00 78.56 101 TYR A O 1
ATOM 782 N N . SER A 1 102 ? 17.593 0.744 -25.414 1.00 76.81 102 SER A N 1
ATOM 783 C CA . SER A 1 102 ? 16.976 1.758 -24.549 1.00 76.81 102 SER A CA 1
ATOM 784 C C . SER A 1 102 ? 15.447 1.794 -24.642 1.00 76.81 102 SER A C 1
ATOM 786 O O . SER A 1 102 ? 14.793 2.098 -23.649 1.00 76.81 102 SER A O 1
ATOM 788 N N . GLU A 1 103 ? 14.860 1.436 -25.787 1.00 75.31 103 GLU A N 1
ATOM 789 C CA . GLU A 1 103 ? 13.403 1.414 -25.985 1.00 75.31 103 GLU A CA 1
ATOM 790 C C . GLU A 1 103 ? 12.698 0.362 -25.115 1.00 75.31 103 GLU A C 1
ATOM 792 O O . GLU A 1 103 ? 11.584 0.595 -24.645 1.00 75.31 103 GLU A O 1
ATOM 797 N N . ALA A 1 104 ? 13.371 -0.750 -24.792 1.00 73.50 104 ALA A N 1
ATOM 798 C CA . ALA A 1 104 ? 12.841 -1.762 -23.875 1.00 73.50 104 ALA A CA 1
ATOM 799 C C . ALA A 1 104 ? 12.676 -1.230 -22.439 1.00 73.50 104 ALA A C 1
ATOM 801 O O . ALA A 1 104 ? 11.925 -1.804 -21.649 1.00 73.50 104 ALA A O 1
ATOM 802 N N . ALA A 1 105 ? 13.302 -0.090 -22.110 1.00 77.00 105 ALA A N 1
ATOM 803 C CA . ALA A 1 105 ? 13.054 0.601 -20.851 1.00 77.00 105 ALA A CA 1
ATOM 804 C C . ALA A 1 105 ? 11.585 1.007 -20.688 1.00 77.00 105 ALA A C 1
ATOM 806 O O . ALA A 1 105 ? 11.114 1.065 -19.558 1.00 77.00 105 ALA A O 1
ATOM 807 N N . MET A 1 106 ? 10.859 1.277 -21.778 1.00 79.88 106 MET A N 1
ATOM 808 C CA . MET A 1 106 ? 9.456 1.698 -21.709 1.00 79.88 106 MET A CA 1
ATOM 809 C C . MET A 1 106 ? 8.551 0.607 -21.132 1.00 79.88 106 MET A C 1
ATOM 811 O O . MET A 1 106 ? 7.667 0.913 -20.338 1.00 79.88 106 MET A O 1
ATOM 815 N N . ILE A 1 107 ? 8.798 -0.659 -21.483 1.00 80.62 107 ILE A N 1
ATOM 816 C CA . ILE A 1 107 ? 8.033 -1.806 -20.968 1.00 80.62 107 ILE A CA 1
ATOM 817 C C . ILE A 1 107 ? 8.262 -1.945 -19.462 1.00 80.62 107 ILE A C 1
ATOM 819 O O . ILE A 1 107 ? 7.305 -2.039 -18.695 1.00 80.62 107 ILE A O 1
ATOM 823 N N . PHE A 1 108 ? 9.526 -1.867 -19.041 1.00 82.25 108 PHE A N 1
ATOM 824 C CA . PHE A 1 108 ? 9.900 -1.897 -17.631 1.00 82.25 108 PHE A CA 1
ATOM 825 C C . PHE A 1 108 ? 9.252 -0.748 -16.843 1.00 82.25 108 PHE A C 1
ATOM 827 O O . PHE A 1 108 ? 8.638 -0.973 -15.803 1.00 82.25 108 PHE A O 1
ATOM 834 N N . TRP A 1 109 ? 9.346 0.485 -17.357 1.00 81.31 109 TRP A N 1
ATOM 835 C CA . TRP A 1 109 ? 8.749 1.662 -16.723 1.00 81.31 109 TRP A CA 1
ATOM 836 C C . TRP A 1 109 ? 7.232 1.545 -16.599 1.00 81.31 109 TRP A C 1
ATOM 838 O O . TRP A 1 109 ? 6.694 1.824 -15.532 1.00 81.31 109 TRP A O 1
ATOM 848 N N . TYR A 1 110 ? 6.547 1.108 -17.657 1.00 82.81 110 TYR A N 1
ATOM 849 C CA . TYR A 1 110 ? 5.102 0.901 -17.623 1.00 82.81 110 TYR A CA 1
ATOM 850 C C . TYR A 1 110 ? 4.712 -0.103 -16.540 1.00 82.81 110 TYR A C 1
ATOM 852 O O . TYR A 1 110 ? 3.847 0.167 -15.708 1.00 82.81 110 TYR A O 1
ATOM 860 N N . GLY A 1 111 ? 5.393 -1.245 -16.507 1.00 82.94 111 GLY A N 1
ATOM 861 C CA . GLY A 1 111 ? 5.094 -2.269 -15.528 1.00 82.94 111 GLY A CA 1
ATOM 862 C C . GLY A 1 111 ? 5.388 -1.838 -14.087 1.00 82.94 111 GLY A C 1
ATOM 863 O O . GLY A 1 111 ? 4.616 -2.205 -13.203 1.00 82.94 111 GLY A O 1
ATOM 864 N N . ALA A 1 112 ? 6.416 -1.015 -13.855 1.00 82.50 112 ALA A N 1
ATOM 865 C CA . ALA A 1 112 ? 6.703 -0.429 -12.544 1.00 82.50 112 ALA A CA 1
ATOM 866 C C . ALA A 1 112 ? 5.614 0.562 -12.087 1.00 82.50 112 ALA A C 1
ATOM 868 O O . ALA A 1 112 ? 5.251 0.579 -10.913 1.00 82.50 112 ALA A O 1
ATOM 869 N N . VAL A 1 113 ? 5.050 1.361 -13.002 1.00 84.69 113 VAL A N 1
ATOM 870 C CA . VAL A 1 113 ? 3.937 2.278 -12.683 1.00 84.69 113 VAL A CA 1
ATOM 871 C C . VAL A 1 113 ? 2.678 1.502 -12.300 1.00 84.69 113 VAL A C 1
ATOM 873 O O . VAL A 1 113 ? 2.060 1.807 -11.285 1.00 84.69 113 VAL A O 1
ATOM 876 N N . VAL A 1 114 ? 2.331 0.460 -13.061 1.00 85.75 114 VAL A N 1
ATOM 877 C CA . VAL A 1 114 ? 1.170 -0.392 -12.750 1.00 85.75 114 VAL A CA 1
ATOM 878 C C . VAL A 1 114 ? 1.343 -1.089 -11.397 1.00 85.75 114 VAL A C 1
ATOM 880 O O . VAL A 1 114 ? 0.403 -1.167 -10.615 1.00 85.75 114 VAL A O 1
ATOM 883 N N . GLU A 1 115 ? 2.552 -1.572 -11.096 1.00 84.94 115 GLU A N 1
ATOM 884 C CA . GLU A 1 115 ? 2.867 -2.168 -9.790 1.00 84.94 115 GLU A CA 1
ATOM 885 C C . GLU A 1 115 ? 2.693 -1.173 -8.646 1.00 84.94 115 GLU A C 1
ATOM 887 O O . GLU A 1 115 ? 2.120 -1.511 -7.614 1.00 84.94 115 GLU A O 1
ATOM 892 N N . PHE A 1 116 ? 3.146 0.067 -8.841 1.00 83.56 116 PHE A N 1
ATOM 893 C CA . PHE A 1 116 ? 2.980 1.118 -7.850 1.00 83.56 116 PHE A CA 1
ATOM 894 C C . PHE A 1 116 ? 1.496 1.374 -7.557 1.00 83.56 116 PHE A C 1
ATOM 896 O O . PHE A 1 116 ? 1.092 1.360 -6.395 1.00 83.56 116 PHE A O 1
ATOM 903 N N . GLU A 1 117 ? 0.665 1.530 -8.589 1.00 85.69 117 GLU A N 1
ATOM 904 C CA . GLU A 1 117 ? -0.781 1.725 -8.426 1.00 85.69 117 GLU A CA 1
ATOM 905 C C . GLU A 1 117 ? -1.446 0.548 -7.700 1.00 85.69 117 GLU A C 1
ATOM 907 O O . GLU A 1 117 ? -2.207 0.750 -6.749 1.00 85.69 117 GLU A O 1
ATOM 912 N N . GLU A 1 118 ? -1.126 -0.689 -8.077 1.00 86.69 118 GLU A N 1
ATOM 913 C CA . GLU A 1 118 ? -1.668 -1.867 -7.401 1.00 86.69 118 GLU A CA 1
ATOM 914 C C . GLU A 1 118 ? -1.223 -1.966 -5.947 1.00 86.69 118 GLU A C 1
ATOM 916 O O . GLU A 1 118 ? -2.046 -2.253 -5.074 1.00 86.69 118 GLU A O 1
ATOM 921 N N . ASN A 1 119 ? 0.043 -1.673 -5.666 1.00 86.94 119 ASN A N 1
ATOM 922 C CA . ASN A 1 119 ? 0.561 -1.699 -4.310 1.00 86.94 119 ASN A CA 1
ATOM 923 C C . ASN A 1 119 ? -0.129 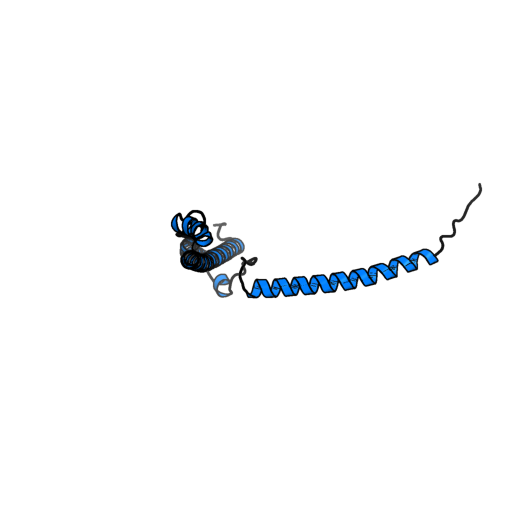-0.640 -3.440 1.00 86.94 119 ASN A C 1
ATOM 925 O O . ASN A 1 119 ? -0.521 -0.932 -2.313 1.00 86.94 119 ASN A O 1
ATOM 929 N N . THR A 1 120 ? -0.390 0.565 -3.968 1.00 86.06 120 THR A N 1
ATOM 930 C CA . THR A 1 120 ? -1.162 1.574 -3.217 1.00 86.06 120 THR A CA 1
ATOM 931 C C . THR A 1 120 ? -2.589 1.109 -2.904 1.00 86.06 120 THR A C 1
ATOM 933 O O . THR A 1 120 ? -3.071 1.309 -1.783 1.00 86.06 120 THR A O 1
ATOM 936 N N . ARG A 1 121 ? -3.256 0.420 -3.843 1.00 88.62 121 ARG A N 1
ATOM 937 C CA . ARG A 1 121 ? -4.577 -0.188 -3.614 1.00 88.62 121 ARG A CA 1
ATOM 938 C C . ARG A 1 121 ? -4.509 -1.233 -2.502 1.00 88.62 121 ARG A C 1
ATOM 940 O O . ARG A 1 121 ? -5.302 -1.164 -1.566 1.00 88.62 121 ARG A O 1
ATOM 947 N N . VAL A 1 122 ? -3.568 -2.169 -2.593 1.00 90.75 122 VAL A N 1
ATOM 948 C CA . VAL A 1 122 ? -3.414 -3.266 -1.629 1.00 90.75 122 VAL A CA 1
ATOM 949 C C . VAL A 1 122 ? -3.095 -2.730 -0.238 1.00 90.75 122 VAL A C 1
ATOM 951 O O . VAL A 1 122 ? -3.805 -3.059 0.709 1.00 90.75 122 VAL A O 1
ATOM 954 N N . VAL A 1 123 ? -2.109 -1.839 -0.115 1.00 89.44 123 VAL A N 1
ATOM 955 C CA . VAL A 1 123 ? -1.713 -1.243 1.170 1.00 89.44 123 VAL A CA 1
ATOM 956 C C . VAL A 1 123 ? -2.885 -0.506 1.817 1.00 89.44 123 VAL A C 1
ATOM 958 O O . VAL A 1 123 ? -3.171 -0.722 2.991 1.00 89.44 123 VAL A O 1
ATOM 961 N N . SER A 1 124 ? -3.629 0.305 1.056 1.00 88.50 124 SER A N 1
ATOM 962 C CA . SER A 1 124 ? -4.789 1.017 1.613 1.00 88.50 124 SER A CA 1
ATOM 963 C C . SER A 1 124 ? -5.905 0.070 2.081 1.00 88.50 124 SER A C 1
ATOM 965 O O . SER A 1 124 ? -6.568 0.336 3.089 1.00 88.50 124 SER A O 1
ATOM 967 N N . ALA A 1 125 ? -6.098 -1.062 1.397 1.00 92.69 125 ALA A N 1
ATOM 968 C CA . ALA A 1 125 ? -7.041 -2.095 1.805 1.00 92.69 125 ALA A CA 1
ATOM 969 C C . ALA A 1 125 ? -6.566 -2.854 3.057 1.00 92.69 125 ALA A C 1
ATOM 971 O O . ALA A 1 125 ? -7.369 -3.109 3.956 1.00 92.69 125 ALA A O 1
ATOM 972 N N . GLU A 1 126 ? -5.275 -3.183 3.153 1.00 91.88 126 GLU A N 1
ATOM 973 C CA . GLU A 1 126 ? -4.678 -3.798 4.344 1.00 91.88 126 GLU A CA 1
ATOM 974 C C . GLU A 1 126 ? -4.863 -2.907 5.572 1.00 91.88 126 GLU A C 1
ATOM 976 O O . GLU A 1 126 ? -5.402 -3.352 6.588 1.00 91.88 126 GLU A O 1
ATOM 981 N N . ASP A 1 127 ? -4.499 -1.632 5.444 1.00 91.56 127 ASP A N 1
ATOM 982 C CA . ASP A 1 127 ? -4.604 -0.621 6.494 1.00 91.56 127 ASP A CA 1
ATOM 983 C C . ASP A 1 127 ? -6.064 -0.460 6.966 1.00 91.56 127 ASP A C 1
ATOM 985 O O . ASP A 1 127 ? -6.358 -0.299 8.164 1.00 91.56 127 ASP A O 1
ATOM 989 N N . ARG A 1 128 ? -7.019 -0.564 6.030 1.00 92.50 128 ARG A N 1
ATOM 990 C CA . ARG A 1 128 ? -8.454 -0.570 6.329 1.00 92.50 128 ARG A CA 1
ATOM 991 C C . ARG A 1 128 ? -8.860 -1.805 7.129 1.00 92.50 128 ARG A C 1
ATOM 993 O O . ARG A 1 128 ? -9.536 -1.665 8.150 1.00 92.50 128 ARG A O 1
ATOM 1000 N N . VAL A 1 129 ? -8.445 -2.995 6.702 1.00 93.44 129 VAL A N 1
ATOM 1001 C CA . VAL A 1 129 ? -8.733 -4.256 7.400 1.00 93.44 129 VAL A CA 1
ATOM 1002 C C . VAL A 1 129 ? -8.134 -4.252 8.806 1.00 93.44 129 VAL A C 1
ATOM 1004 O O . VAL A 1 129 ? -8.807 -4.652 9.757 1.00 93.44 129 VAL A O 1
ATOM 1007 N N . GLU A 1 130 ? -6.912 -3.755 8.975 1.00 92.06 130 GLU A N 1
ATOM 1008 C CA . GLU A 1 130 ? -6.263 -3.624 10.281 1.00 92.06 130 GLU A CA 1
ATOM 1009 C C . GLU A 1 130 ? -7.051 -2.707 11.222 1.00 92.06 130 GLU A C 1
ATOM 1011 O O . GLU A 1 130 ? -7.289 -3.038 12.388 1.00 92.06 130 GLU A O 1
ATOM 1016 N N . THR A 1 131 ? -7.546 -1.591 10.686 1.00 92.69 131 THR A N 1
ATOM 1017 C CA . THR A 1 131 ? -8.400 -0.657 11.426 1.00 92.69 131 THR A CA 1
ATOM 1018 C C . THR A 1 131 ? -9.696 -1.326 11.886 1.00 92.69 131 THR A C 1
ATOM 1020 O O . THR A 1 131 ? -10.069 -1.216 13.055 1.00 92.69 131 THR A O 1
ATOM 1023 N N . LEU A 1 132 ? -10.364 -2.076 11.005 1.00 93.25 132 LEU A N 1
ATOM 1024 C CA . LEU A 1 132 ? -11.597 -2.797 11.339 1.00 93.25 132 LEU A CA 1
ATOM 1025 C C . LEU A 1 132 ? -11.357 -3.913 12.369 1.00 93.25 132 LEU A C 1
ATOM 1027 O O . LEU A 1 132 ? -12.146 -4.064 13.303 1.00 93.25 132 LEU A O 1
ATOM 1031 N N . ARG A 1 133 ? -10.247 -4.656 12.258 1.00 92.00 133 ARG A N 1
ATOM 1032 C CA . ARG A 1 133 ? -9.849 -5.689 13.233 1.00 92.00 133 ARG A CA 1
ATOM 1033 C C . ARG A 1 133 ? -9.630 -5.098 14.621 1.00 92.00 133 ARG A C 1
ATOM 1035 O O . ARG A 1 133 ? -10.111 -5.659 15.606 1.00 92.00 133 ARG A O 1
ATOM 1042 N N . ARG A 1 134 ? -8.962 -3.945 14.699 1.00 92.06 134 ARG A N 1
ATOM 1043 C CA . ARG A 1 134 ? -8.766 -3.220 15.956 1.00 92.06 134 ARG A CA 1
ATOM 1044 C C . ARG A 1 134 ? -10.099 -2.796 16.575 1.00 92.06 134 ARG A C 1
ATOM 1046 O O . ARG A 1 134 ? -10.333 -3.083 17.743 1.00 92.06 134 ARG A O 1
ATOM 1053 N N . LEU A 1 135 ? -11.003 -2.203 15.793 1.00 92.62 135 LEU A N 1
ATOM 1054 C CA . LEU A 1 135 ? -12.335 -1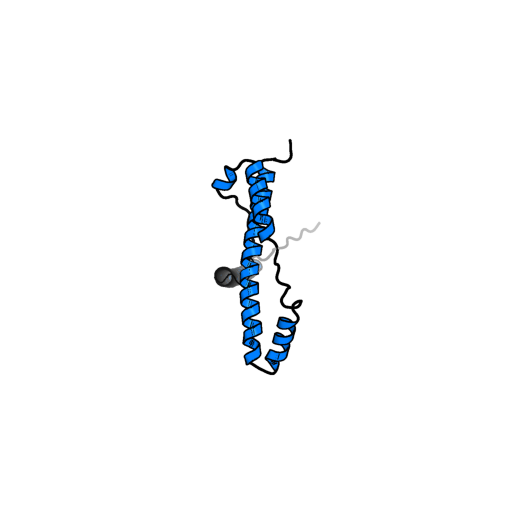.809 16.276 1.00 92.62 135 LEU A CA 1
ATOM 1055 C C . LEU A 1 135 ? -13.167 -3.002 16.756 1.00 92.62 135 LEU A C 1
ATOM 1057 O O . LEU A 1 135 ? -13.877 -2.909 17.758 1.00 92.62 135 LEU A O 1
ATOM 1061 N N . LYS A 1 136 ? -13.067 -4.141 16.066 1.00 92.62 136 LYS A N 1
ATOM 1062 C CA . LYS A 1 136 ? -13.724 -5.388 16.471 1.00 92.62 136 LYS A CA 1
ATOM 1063 C C . LYS A 1 136 ? -13.212 -5.882 17.831 1.00 92.62 136 LYS A C 1
ATOM 1065 O O . LYS A 1 136 ? -14.013 -6.334 18.652 1.00 92.62 136 LYS A O 1
ATOM 1070 N N . ALA A 1 137 ? -11.905 -5.763 18.078 1.00 91.75 137 ALA A N 1
ATOM 1071 C CA . ALA A 1 137 ? -11.289 -6.084 19.363 1.00 91.75 137 ALA A CA 1
ATOM 1072 C C . ALA A 1 137 ? -11.698 -5.092 20.467 1.00 91.75 137 ALA A C 1
ATOM 1074 O O . ALA A 1 137 ? -12.100 -5.517 21.547 1.00 91.75 137 ALA A O 1
ATOM 1075 N N . GLU A 1 138 ? -11.688 -3.785 20.185 1.00 91.50 138 GLU A N 1
ATOM 1076 C CA . GLU A 1 138 ? -12.111 -2.736 21.128 1.00 91.50 138 GLU A CA 1
ATOM 1077 C C . GLU A 1 138 ? -13.578 -2.904 21.561 1.00 91.50 138 GLU A C 1
ATOM 1079 O O . GLU A 1 138 ? -13.912 -2.714 22.730 1.00 91.50 138 GLU A O 1
ATOM 1084 N N . LYS A 1 139 ? -14.448 -3.343 20.643 1.00 91.56 139 LYS A N 1
ATOM 1085 C CA . LYS A 1 139 ? -15.867 -3.634 20.911 1.00 91.56 139 LYS A CA 1
ATOM 1086 C C . LYS A 1 139 ? -16.134 -5.027 21.486 1.00 91.56 139 LYS A C 1
ATOM 1088 O O . LYS A 1 139 ? -17.295 -5.360 21.714 1.00 91.56 139 LYS A O 1
ATOM 1093 N N . ARG A 1 140 ? -15.095 -5.842 21.709 1.00 92.25 140 ARG A N 1
ATOM 1094 C CA . ARG A 1 140 ? -15.195 -7.211 22.252 1.00 92.25 140 ARG A CA 1
ATOM 1095 C C . ARG A 1 140 ? -16.195 -8.096 21.505 1.00 92.25 140 ARG A C 1
ATOM 1097 O O . ARG A 1 140 ? -16.898 -8.909 22.098 1.00 92.25 140 ARG A O 1
ATOM 1104 N N . CYS A 1 141 ? -16.241 -7.983 20.179 1.00 89.56 141 CYS A N 1
ATOM 1105 C CA . CYS A 1 141 ? -17.196 -8.730 19.353 1.00 89.56 141 CYS A CA 1
ATOM 1106 C C . CYS A 1 141 ? -17.004 -10.265 19.381 1.00 89.56 141 CYS A C 1
ATOM 1108 O O . CYS A 1 141 ? -17.770 -10.973 18.735 1.00 89.56 141 CYS A O 1
ATOM 1110 N N . PHE A 1 142 ? -15.982 -10.772 20.079 1.00 84.38 142 PHE A N 1
ATOM 1111 C CA . PHE A 1 142 ? -15.648 -12.193 20.201 1.00 84.38 142 PHE A CA 1
ATOM 1112 C C . PHE A 1 142 ? -16.172 -12.847 21.495 1.00 84.38 142 PHE A C 1
ATOM 1114 O O . PHE A 1 142 ? -16.074 -14.059 21.629 1.00 84.38 142 PHE A O 1
ATOM 1121 N N . GLU A 1 143 ? -16.709 -12.077 22.450 1.00 75.88 143 GLU A N 1
ATOM 1122 C CA . GLU A 1 143 ? -17.123 -12.568 23.782 1.00 75.88 143 GLU A CA 1
ATOM 1123 C C . GLU A 1 143 ? -18.591 -13.048 23.839 1.00 75.88 143 GLU A C 1
ATOM 1125 O O . GLU A 1 143 ? -19.231 -12.962 24.887 1.00 75.88 143 GLU A O 1
ATOM 1130 N N . ARG A 1 144 ? -19.161 -13.519 22.723 1.00 55.78 144 ARG A N 1
ATOM 1131 C CA . ARG A 1 144 ? -20.576 -13.916 22.640 1.00 55.78 144 ARG A CA 1
ATOM 1132 C C . ARG A 1 144 ? -20.783 -15.330 22.135 1.00 55.78 144 ARG A C 1
ATOM 1134 O O . ARG A 1 144 ? -20.107 -15.692 21.150 1.00 55.78 144 ARG A O 1
#

Sequence (144 aa):
MISKTVKISVTGLALCLAGTLQASEYTQKVTDVLVQAKATVDAIGIYRQPHVPRGAAADNAKNCRELEYEMQSTVPNTYSYKPDLYDDPAMGVSFWVRTIYSEAAMIFWYGAVVEFEENTRVVSAEDRVETLRRLKAEKRCFER

Secondary structure (DSSP, 8-state):
---------GGGSHHHHHHHHHHHHHHHHHHHHHHHHHHHHHHHT-S---------HHHHHS-HHHHHHHHHHHGGGG---SPPTTT-HHHHHHHHHHTT-GGGHHHHHHHHHHHHHHHHHHHHHHHHHHHHHHHHHHTTTT--

Radius of gyration: 28.77 Å; chains: 1; bounding box: 70×38×89 Å

Organism: NCBI:txid652676